Protein AF-J7GT55-F1 (afdb_monomer_lite)

Sequence (182 aa):
SSGGPIKSQIPFRLNFLFIIVALLFAALIGQLAHLQVIYGSQFKAEVNSTDTTIETTNVQRGMVYDSNGKVLVGNKAHQAITYTKGVSVLSSSMYDIANKLGKYLTVSTSSLTPRQSIDYYLTDTDRLKAVESKLSGTKGMSTTQLYNKALSYLENDSSFKLTKTQQKAAEIFAKMSGAYSL

Foldseek 3Di:
DDDDDDPPPPDPVVVVVVVVVVVVVVVVVVVVVVCCVVCVVVVVVVVVPPPPPPPPPDDFDDFDADPVRHTPDGDDDDDDDDDAAEPPDDLLNLLVVLLVVLVVDDDDLPPPDLQLLLVSQCSPPVSVVVLLVVDPPCPPDDPVVSSVSSSVVLVPDPPDDDDPSSSSSSVSSVCNVPHDYD

InterPro domains:
  IPR005311 Penicillin-binding protein, dimerisation domain [PF03717] (57-120)
  IPR036138 Penicillin-binding protein, dimerisation domain superfamily [SSF56519] (53-119)
  IPR050515 Class D beta-lactamase/transpeptidase [PTHR30627] (9-129)

Organism: Levilactobacillus brevis (NCBI:txid1580)

pLDDT: mean 78.49, std 16.08, range [32.91, 95.31]

Structure (mmCIF, N/CA/C/O backbone):
data_AF-J7GT55-F1
#
_entry.id   AF-J7GT55-F1
#
loop_
_atom_site.group_PDB
_atom_site.id
_atom_site.type_symbol
_atom_site.label_atom_id
_atom_site.label_alt_id
_atom_site.label_comp_id
_atom_site.label_asym_id
_atom_site.label_entity_id
_atom_site.label_seq_id
_atom_site.pdbx_PDB_ins_code
_atom_site.Cartn_x
_atom_site.Cartn_y
_atom_site.Cartn_z
_atom_site.occupancy
_atom_site.B_iso_or_equiv
_atom_site.auth_seq_id
_atom_site.auth_comp_id
_atom_site.auth_asym_id
_atom_site.auth_atom_id
_atom_site.pdbx_PDB_model_num
ATOM 1 N N . SER A 1 1 ? 87.461 44.713 -20.912 1.00 48.97 1 SER A N 1
ATOM 2 C CA . SER A 1 1 ? 86.889 43.942 -19.795 1.00 48.97 1 SER A CA 1
ATOM 3 C C . SER A 1 1 ? 85.667 44.679 -19.286 1.00 48.97 1 SER A C 1
ATOM 5 O O . SER A 1 1 ? 85.828 45.797 -18.821 1.00 48.97 1 SER A O 1
ATOM 7 N N . SER A 1 2 ? 84.464 44.129 -19.462 1.00 43.19 2 SER A N 1
ATOM 8 C CA . SER A 1 2 ? 83.275 44.530 -18.697 1.00 43.19 2 SER A CA 1
ATOM 9 C C . SER A 1 2 ? 82.168 43.500 -18.934 1.00 43.19 2 SER A C 1
ATOM 11 O O . SER A 1 2 ? 81.453 43.559 -19.931 1.00 43.19 2 SER A O 1
ATOM 13 N N . GLY A 1 3 ? 82.092 42.500 -18.056 1.00 42.62 3 GLY A N 1
ATOM 14 C CA . GLY A 1 3 ? 80.943 41.607 -17.937 1.00 42.62 3 GLY A CA 1
ATOM 15 C C . GLY A 1 3 ? 80.085 42.087 -16.771 1.00 42.62 3 GLY A C 1
ATOM 16 O O . GLY A 1 3 ? 80.451 41.873 -15.619 1.00 42.62 3 GLY A O 1
ATOM 17 N N . GLY A 1 4 ? 78.984 42.781 -17.063 1.00 47.34 4 GLY A N 1
ATOM 18 C CA . GLY A 1 4 ? 77.971 43.142 -16.067 1.00 47.34 4 GLY A CA 1
ATOM 19 C C . GLY A 1 4 ? 77.044 41.956 -15.751 1.00 47.34 4 GLY A C 1
ATOM 20 O O . GLY A 1 4 ? 76.856 41.089 -16.606 1.00 47.34 4 GLY A O 1
ATOM 21 N N . PRO A 1 5 ? 76.448 41.886 -14.545 1.00 53.19 5 PRO A N 1
ATOM 22 C CA . PRO A 1 5 ? 75.681 40.726 -14.111 1.00 53.19 5 PRO A CA 1
ATOM 23 C C . PRO A 1 5 ? 74.292 40.725 -14.761 1.00 53.19 5 PRO A C 1
ATOM 25 O O . PRO A 1 5 ? 73.535 41.692 -14.641 1.00 53.19 5 PRO A O 1
ATOM 28 N N . ILE A 1 6 ? 73.923 39.623 -15.414 1.00 53.34 6 ILE A N 1
ATOM 29 C CA . ILE A 1 6 ? 72.552 39.414 -15.889 1.00 53.34 6 ILE A CA 1
ATOM 30 C C . ILE A 1 6 ? 71.706 39.076 -14.661 1.00 53.34 6 ILE A C 1
ATOM 32 O O . ILE A 1 6 ? 71.761 37.970 -14.125 1.00 53.34 6 ILE A O 1
ATOM 36 N N . LYS A 1 7 ? 70.953 40.064 -14.171 1.00 52.22 7 LYS A N 1
ATOM 37 C CA . LYS A 1 7 ? 69.967 39.865 -13.108 1.00 52.22 7 LYS A CA 1
ATOM 38 C C . LYS A 1 7 ? 68.921 38.868 -13.602 1.00 52.22 7 LYS A C 1
ATOM 40 O O . LYS A 1 7 ? 68.237 39.125 -14.589 1.00 52.22 7 LYS A O 1
ATOM 45 N N . SER A 1 8 ? 68.799 37.745 -12.902 1.00 54.16 8 SER A N 1
ATOM 46 C CA . SER A 1 8 ? 67.748 36.755 -13.124 1.00 54.16 8 SER A CA 1
ATOM 47 C C . SER A 1 8 ? 66.382 37.392 -12.842 1.00 54.16 8 SER A C 1
ATOM 49 O O . SER A 1 8 ? 65.934 37.471 -11.701 1.00 54.16 8 SER A O 1
ATOM 51 N N . GLN A 1 9 ? 65.730 37.920 -13.881 1.00 55.25 9 GLN A N 1
ATOM 52 C CA . GLN A 1 9 ? 64.336 38.365 -13.834 1.00 55.25 9 GLN A CA 1
ATOM 53 C C . GLN A 1 9 ? 63.405 37.154 -13.971 1.00 55.25 9 GLN A C 1
ATOM 55 O O . GLN A 1 9 ? 62.688 36.988 -14.956 1.00 55.25 9 GLN A O 1
ATOM 60 N N . ILE A 1 10 ? 63.401 36.296 -12.958 1.00 63.66 10 ILE A N 1
ATOM 61 C CA . ILE A 1 10 ? 62.336 35.315 -12.741 1.00 63.66 10 ILE A CA 1
ATOM 62 C C . ILE A 1 10 ? 61.911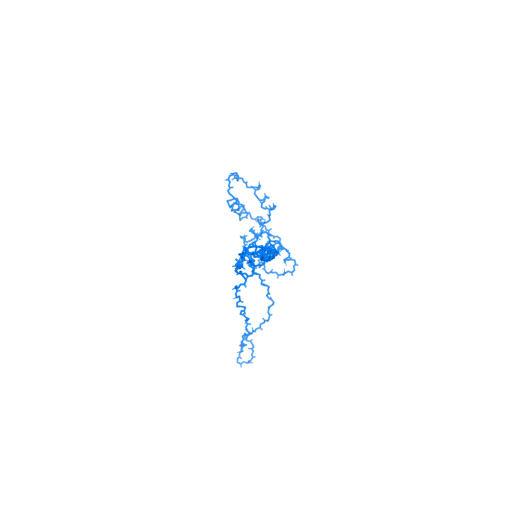 35.529 -11.289 1.00 63.66 10 ILE A C 1
ATOM 64 O O . ILE A 1 10 ? 62.705 35.249 -10.394 1.00 63.66 10 ILE A O 1
ATOM 68 N N . PRO A 1 11 ? 60.727 36.135 -11.040 1.00 62.94 11 PRO A N 1
ATOM 69 C CA . PRO A 1 11 ? 59.530 35.294 -10.965 1.00 62.94 11 PRO A CA 1
ATOM 70 C C . PRO A 1 11 ? 58.192 35.972 -11.340 1.00 62.94 11 PRO A C 1
ATOM 72 O O . PRO A 1 11 ? 57.140 35.471 -10.959 1.00 62.94 11 PRO A O 1
ATOM 75 N N . PHE A 1 12 ? 58.156 37.086 -12.084 1.00 62.41 12 PHE A N 1
ATOM 76 C CA . PHE A 1 12 ? 56.860 37.728 -12.391 1.00 62.41 12 PHE A CA 1
ATOM 77 C C . PHE A 1 12 ? 56.027 36.932 -13.413 1.00 62.41 12 PHE A C 1
ATOM 79 O O . PHE A 1 12 ? 54.842 36.681 -13.205 1.00 62.41 12 PHE A O 1
ATOM 86 N N . ARG A 1 13 ? 56.666 36.458 -14.493 1.00 64.94 13 ARG A N 1
ATOM 87 C CA . ARG A 1 13 ? 56.004 35.667 -15.551 1.00 64.94 13 ARG A CA 1
ATOM 88 C C . ARG A 1 13 ? 55.512 34.305 -15.047 1.00 64.94 13 ARG A C 1
ATOM 90 O O . ARG A 1 13 ? 54.472 33.832 -15.489 1.00 64.94 13 ARG A O 1
ATOM 97 N N . LEU A 1 14 ? 56.240 33.706 -14.102 1.00 72.69 14 LEU A N 1
ATOM 98 C CA . LEU A 1 14 ? 55.901 32.411 -13.512 1.00 72.69 14 LEU A CA 1
ATOM 99 C C . LEU A 1 14 ? 54.713 32.521 -12.545 1.00 72.69 14 LEU A C 1
ATOM 101 O O . LEU A 1 14 ? 53.802 31.703 -12.609 1.00 72.69 14 LEU A O 1
ATOM 105 N N . ASN A 1 15 ? 54.675 33.565 -11.709 1.00 75.25 15 ASN A N 1
ATOM 106 C CA . ASN A 1 15 ? 53.541 33.810 -10.816 1.00 75.25 15 ASN A CA 1
ATOM 107 C C . ASN A 1 15 ? 52.267 34.183 -11.596 1.00 75.25 15 ASN A C 1
ATOM 109 O O . ASN A 1 15 ? 51.173 33.753 -11.247 1.00 75.25 15 ASN A O 1
ATOM 113 N N . PHE A 1 16 ? 52.410 34.923 -12.700 1.00 81.75 16 PHE A N 1
ATOM 114 C CA . PHE A 1 16 ? 51.296 35.229 -13.600 1.00 81.75 16 PHE A CA 1
ATOM 115 C C . PHE A 1 16 ? 50.710 33.967 -14.252 1.00 81.75 16 PHE A C 1
ATOM 117 O O . PHE A 1 16 ? 49.494 33.780 -14.249 1.00 81.75 16 PHE A O 1
ATOM 124 N N . LEU A 1 17 ? 51.566 33.062 -14.744 1.00 83.62 17 LEU A N 1
ATOM 125 C CA . LEU A 1 17 ? 51.129 31.768 -15.277 1.00 83.62 17 LEU A CA 1
ATOM 126 C C . LEU A 1 17 ? 50.425 30.926 -14.198 1.00 83.62 17 LEU A C 1
ATOM 128 O O . LEU A 1 17 ? 49.382 30.335 -14.464 1.00 83.62 17 LEU A O 1
ATOM 132 N N . PHE A 1 18 ? 50.960 30.913 -12.975 1.00 84.94 18 PHE A N 1
ATOM 133 C CA . PHE A 1 18 ? 50.375 30.185 -11.849 1.00 84.94 18 PHE A CA 1
ATOM 134 C C . PHE A 1 18 ? 48.967 30.688 -11.496 1.00 84.94 18 PHE A C 1
ATOM 136 O O . PHE A 1 18 ? 48.067 29.878 -11.290 1.00 84.94 18 PHE A O 1
ATOM 143 N N . ILE A 1 19 ? 48.744 32.006 -11.506 1.00 87.81 19 ILE A N 1
ATOM 144 C CA . ILE A 1 19 ? 47.419 32.600 -11.257 1.00 87.81 19 ILE A CA 1
ATOM 145 C C . ILE A 1 19 ? 46.422 32.211 -12.355 1.00 87.81 19 ILE A C 1
ATOM 147 O O . ILE A 1 19 ? 45.284 31.863 -12.045 1.00 87.81 19 ILE A O 1
ATOM 151 N N . ILE A 1 20 ? 46.836 32.217 -13.626 1.00 90.31 20 ILE A N 1
ATOM 1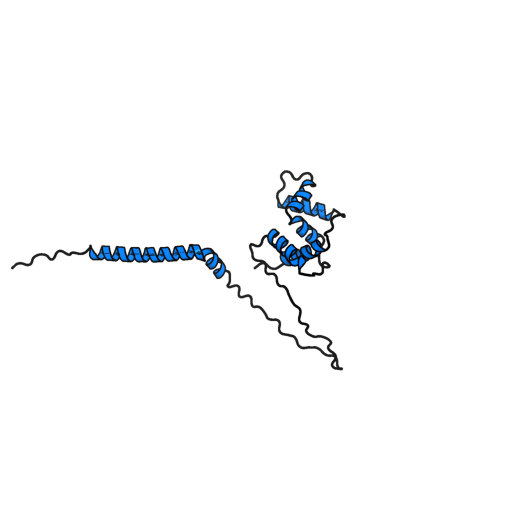52 C CA . ILE A 1 20 ? 45.967 31.794 -14.738 1.00 90.31 20 ILE A CA 1
ATOM 153 C C . ILE A 1 20 ? 45.570 30.324 -14.583 1.00 90.31 20 ILE A C 1
ATOM 155 O O . ILE A 1 20 ? 44.393 29.986 -14.698 1.00 90.31 20 ILE A O 1
ATOM 159 N N . VAL A 1 21 ? 46.533 29.451 -14.281 1.00 90.44 21 VAL A N 1
ATOM 160 C CA . VAL A 1 21 ? 46.271 28.022 -14.070 1.00 90.44 21 VAL A CA 1
ATOM 161 C C . VAL A 1 21 ? 45.357 27.807 -12.859 1.00 90.44 21 VAL A C 1
ATOM 163 O O . VAL A 1 21 ? 44.406 27.035 -12.947 1.00 90.44 21 VAL A O 1
ATOM 166 N N . ALA A 1 22 ? 45.572 28.533 -11.760 1.00 91.38 22 ALA A N 1
ATOM 167 C CA . ALA A 1 22 ? 44.711 28.472 -10.580 1.00 91.38 22 ALA A CA 1
ATOM 168 C C . ALA A 1 22 ? 43.269 28.924 -10.878 1.00 91.38 22 ALA A C 1
ATOM 170 O O . ALA A 1 22 ? 42.323 28.279 -10.427 1.00 91.38 22 ALA A O 1
ATOM 171 N N . LEU A 1 23 ? 43.085 29.982 -11.676 1.00 92.44 23 LEU A N 1
ATOM 172 C CA . LEU A 1 23 ? 41.761 30.436 -12.115 1.00 92.44 23 LEU A CA 1
ATOM 173 C C . LEU A 1 23 ? 41.066 29.408 -13.013 1.00 92.44 23 LEU A C 1
ATOM 175 O O . LEU A 1 23 ? 39.870 29.170 -12.851 1.00 92.44 23 LEU A O 1
ATOM 179 N N . LEU A 1 24 ? 41.804 28.758 -13.916 1.00 92.12 24 LEU A N 1
ATOM 180 C CA . LEU A 1 24 ? 41.266 27.675 -14.744 1.00 92.12 24 LEU A CA 1
ATOM 181 C C . LEU A 1 24 ? 40.834 26.476 -13.891 1.00 92.12 24 LEU A C 1
ATOM 183 O O . LEU A 1 24 ? 39.739 25.951 -14.087 1.00 92.12 24 LEU A O 1
ATOM 187 N N . PHE A 1 25 ? 41.636 26.081 -12.897 1.00 94.19 25 PHE A N 1
ATOM 188 C CA . PHE A 1 25 ? 41.244 25.036 -11.949 1.00 94.19 25 PHE A CA 1
ATOM 189 C C . PHE A 1 25 ? 40.014 25.431 -11.128 1.00 94.19 25 PHE A C 1
ATOM 191 O O . PHE A 1 25 ? 39.102 24.620 -10.983 1.00 94.19 25 PHE A O 1
ATOM 198 N N . ALA A 1 26 ? 39.941 26.672 -10.639 1.00 92.69 26 ALA A N 1
ATOM 199 C CA . ALA A 1 26 ? 38.776 27.165 -9.908 1.00 92.69 26 ALA A CA 1
ATOM 200 C C . ALA A 1 26 ? 37.504 27.146 -10.774 1.00 92.69 26 ALA A C 1
ATOM 202 O O . ALA A 1 26 ? 36.444 26.749 -10.292 1.00 92.69 26 ALA A O 1
ATOM 203 N N . ALA A 1 27 ? 37.612 27.498 -12.059 1.00 92.88 27 ALA A N 1
ATOM 204 C CA . ALA A 1 27 ? 36.500 27.426 -13.005 1.00 92.88 27 ALA A CA 1
ATOM 205 C C . ALA A 1 27 ? 36.030 25.980 -13.246 1.00 92.88 27 ALA A C 1
ATOM 207 O O . ALA A 1 27 ? 34.826 25.721 -13.238 1.00 92.88 27 ALA A O 1
ATOM 208 N N . LEU A 1 28 ? 36.959 25.028 -13.398 1.00 87.81 28 LEU A N 1
ATOM 209 C CA . LEU A 1 28 ? 36.632 23.605 -13.554 1.00 87.81 28 LEU A CA 1
ATOM 210 C C . LEU A 1 28 ? 35.985 23.021 -12.292 1.00 87.81 28 LEU A C 1
ATOM 212 O O . LEU A 1 28 ? 34.976 22.327 -12.390 1.00 87.81 28 LEU A O 1
ATOM 216 N N . ILE A 1 29 ? 36.515 23.340 -11.108 1.00 89.31 29 ILE A N 1
ATOM 217 C CA . ILE A 1 29 ? 35.937 22.921 -9.822 1.00 89.31 29 ILE A CA 1
ATOM 218 C C . ILE A 1 29 ? 34.540 23.529 -9.644 1.00 89.31 29 ILE A C 1
ATOM 220 O O . ILE A 1 29 ? 33.619 22.829 -9.228 1.00 89.31 29 ILE A O 1
ATOM 224 N N . GLY A 1 30 ? 34.355 24.803 -10.007 1.00 87.06 30 GLY A N 1
ATOM 225 C CA . GLY A 1 30 ? 33.057 25.477 -9.986 1.00 87.06 30 GLY A CA 1
ATOM 226 C C . GLY A 1 30 ? 32.035 24.834 -10.927 1.00 87.06 30 GLY A C 1
ATOM 227 O O . GLY A 1 30 ? 30.898 24.600 -10.519 1.00 87.06 30 GLY A O 1
ATOM 228 N N . GLN A 1 31 ? 32.436 24.472 -12.151 1.00 86.81 31 GLN A N 1
ATOM 229 C CA . GLN A 1 31 ? 31.582 23.702 -13.064 1.00 86.81 31 GLN A CA 1
ATOM 230 C C . GLN A 1 31 ? 31.220 22.331 -12.492 1.00 86.81 31 GLN A C 1
ATOM 232 O O . GLN A 1 31 ? 30.065 21.920 -12.588 1.00 86.81 31 GLN A O 1
ATOM 237 N N . LEU A 1 32 ? 32.181 21.639 -11.873 1.00 81.06 32 LEU A N 1
ATOM 238 C CA . LEU A 1 32 ? 31.948 20.336 -11.259 1.00 81.06 32 LEU A CA 1
ATOM 239 C C . LEU A 1 32 ? 30.963 20.440 -10.087 1.00 81.06 32 LEU A C 1
ATOM 241 O O . LEU A 1 32 ? 30.033 19.644 -9.997 1.00 81.06 32 LEU A O 1
ATOM 245 N N . ALA A 1 33 ? 31.118 21.451 -9.229 1.00 82.25 33 ALA A N 1
ATOM 246 C CA . ALA A 1 33 ? 30.207 21.723 -8.120 1.00 82.25 33 ALA A CA 1
ATOM 247 C C . ALA A 1 33 ? 28.804 22.111 -8.617 1.00 82.25 33 ALA A C 1
ATOM 249 O O . ALA A 1 33 ? 27.810 21.603 -8.107 1.00 82.25 33 ALA A O 1
ATOM 250 N N . HIS A 1 34 ? 28.706 22.945 -9.658 1.00 80.38 34 HIS A N 1
ATOM 251 C CA . HIS A 1 34 ? 27.435 23.283 -10.305 1.00 80.38 34 HIS A CA 1
ATOM 252 C C . HIS A 1 34 ? 26.738 22.037 -10.875 1.00 80.38 34 HIS A C 1
ATOM 254 O O . HIS A 1 34 ? 25.541 21.838 -10.659 1.00 80.38 34 HIS A O 1
ATOM 260 N N . LEU A 1 35 ? 27.495 21.151 -11.535 1.00 73.94 35 LEU A N 1
ATOM 261 C CA . LEU A 1 35 ? 26.985 19.877 -12.038 1.00 73.94 35 LEU A CA 1
ATOM 262 C C . LEU A 1 35 ? 26.536 18.960 -10.890 1.00 73.94 35 LEU A C 1
ATOM 264 O O . LEU A 1 35 ? 25.485 18.339 -10.991 1.00 73.94 35 LEU A O 1
ATOM 268 N N . GLN A 1 36 ? 27.263 18.921 -9.771 1.00 67.62 36 GLN A N 1
ATOM 269 C CA . GLN A 1 36 ? 26.868 18.172 -8.573 1.00 67.62 36 GLN A CA 1
ATOM 270 C C . GLN A 1 36 ? 25.638 18.762 -7.864 1.00 67.62 36 GLN A C 1
ATOM 272 O O . GLN A 1 36 ? 24.883 18.009 -7.263 1.00 67.62 36 GLN A O 1
ATOM 277 N N . VAL A 1 37 ? 25.372 20.068 -7.934 1.00 72.62 37 VAL A N 1
ATOM 278 C CA . VAL A 1 37 ? 24.154 20.665 -7.350 1.00 72.62 37 VAL A CA 1
ATOM 279 C C . VAL A 1 37 ? 22.923 20.394 -8.222 1.00 72.62 37 VAL A C 1
ATOM 281 O O . VAL A 1 37 ? 21.863 20.070 -7.692 1.00 72.62 37 VAL A O 1
ATOM 284 N N . ILE A 1 38 ? 23.054 20.473 -9.551 1.00 67.31 38 ILE A N 1
ATOM 285 C CA . ILE A 1 38 ? 21.932 20.261 -10.486 1.00 67.31 38 ILE A CA 1
ATOM 286 C C . ILE A 1 38 ? 21.666 18.771 -10.742 1.00 67.31 38 ILE A C 1
ATOM 288 O O . ILE A 1 38 ? 20.513 18.350 -10.829 1.00 67.31 38 ILE A O 1
ATOM 292 N N . TYR A 1 39 ? 22.722 17.961 -10.845 1.00 59.09 39 TYR A N 1
ATOM 293 C CA . TYR A 1 39 ? 22.639 16.528 -11.132 1.00 59.09 39 TYR A CA 1
ATOM 294 C C . TYR A 1 39 ? 23.001 15.641 -9.937 1.00 59.09 39 TYR A C 1
ATOM 296 O O . TYR A 1 39 ? 22.957 14.425 -10.072 1.00 59.09 39 TYR A O 1
ATOM 304 N N . GLY A 1 40 ? 23.328 16.170 -8.755 1.00 55.44 40 GLY A N 1
ATOM 305 C CA . GLY A 1 40 ? 23.667 15.337 -7.587 1.00 55.44 40 GLY A CA 1
ATOM 306 C C . GLY A 1 40 ? 22.524 14.443 -7.112 1.00 55.44 40 GLY A C 1
ATOM 307 O O . GLY A 1 40 ? 22.768 13.351 -6.602 1.00 55.44 40 GLY A O 1
ATOM 308 N N . SER A 1 41 ? 21.275 14.857 -7.342 1.00 54.78 41 SER A N 1
ATOM 309 C CA . SER A 1 41 ? 20.094 14.009 -7.141 1.00 54.78 41 SER A CA 1
ATOM 310 C C . SER A 1 41 ? 19.956 12.915 -8.209 1.00 54.78 41 SER A C 1
ATOM 312 O O . SER A 1 41 ? 19.391 11.866 -7.920 1.00 54.78 41 SER A O 1
ATOM 314 N N . GLN A 1 42 ? 20.512 13.125 -9.408 1.00 51.84 42 GLN A N 1
ATOM 315 C CA . GLN A 1 42 ? 20.427 12.211 -10.554 1.00 51.84 42 GLN A CA 1
ATOM 316 C C . GLN A 1 42 ? 21.615 11.233 -10.616 1.00 51.84 42 GLN A C 1
ATOM 318 O O . GLN A 1 42 ? 21.418 10.057 -10.883 1.00 51.84 42 GLN A O 1
ATOM 323 N N . PHE A 1 43 ? 22.832 11.640 -10.236 1.00 50.91 43 PHE A N 1
ATOM 324 C CA . PHE A 1 43 ? 23.991 10.737 -10.153 1.00 50.91 43 PHE A CA 1
ATOM 325 C C . PHE A 1 43 ? 23.890 9.724 -9.000 1.00 50.91 43 PHE A C 1
ATOM 327 O O . PHE A 1 43 ? 24.453 8.636 -9.096 1.00 50.91 43 PHE A O 1
ATOM 334 N N . LYS A 1 44 ? 23.125 10.022 -7.937 1.00 49.97 44 LYS A N 1
ATOM 335 C CA . LYS A 1 44 ? 22.726 9.007 -6.942 1.00 49.97 44 LYS A CA 1
ATOM 336 C C . LYS A 1 44 ? 21.618 8.076 -7.443 1.00 49.97 44 LYS A C 1
ATOM 338 O O . LYS A 1 44 ? 21.512 6.965 -6.935 1.00 49.97 44 LYS A O 1
ATOM 343 N N . ALA A 1 45 ? 20.813 8.511 -8.412 1.00 50.84 45 ALA A N 1
ATOM 344 C CA . ALA A 1 45 ? 19.798 7.671 -9.040 1.00 50.84 45 ALA A CA 1
ATOM 345 C C . ALA A 1 45 ? 20.410 6.738 -10.102 1.00 50.84 45 ALA A C 1
ATOM 347 O O . ALA A 1 45 ? 19.967 5.602 -10.228 1.00 50.84 45 ALA A O 1
ATOM 348 N N . GLU A 1 46 ? 21.476 7.159 -10.788 1.00 47.25 46 GLU A N 1
ATOM 349 C CA . GLU A 1 46 ? 22.118 6.354 -11.837 1.00 47.25 46 GLU A CA 1
ATOM 350 C C . GLU A 1 46 ? 23.048 5.259 -11.278 1.00 47.25 46 GLU A C 1
ATOM 352 O O . GLU A 1 46 ? 23.074 4.148 -11.798 1.00 47.25 46 GLU A O 1
ATOM 357 N N . VAL A 1 47 ? 23.757 5.506 -10.164 1.00 50.97 47 VAL A N 1
ATOM 358 C CA . VAL A 1 47 ? 24.634 4.483 -9.543 1.00 50.97 47 VAL A CA 1
ATOM 359 C C . VAL A 1 47 ? 23.834 3.348 -8.879 1.00 50.97 47 VAL A C 1
ATOM 361 O O . VAL A 1 47 ? 24.341 2.238 -8.761 1.00 50.97 47 VAL A O 1
ATOM 364 N N . ASN A 1 48 ? 22.566 3.585 -8.527 1.00 45.38 48 ASN A N 1
ATOM 365 C CA . ASN A 1 48 ? 21.640 2.539 -8.073 1.00 45.38 48 ASN A CA 1
ATOM 366 C C . ASN A 1 48 ? 20.785 1.935 -9.207 1.00 45.38 48 ASN A C 1
ATOM 368 O O . ASN A 1 48 ? 19.967 1.065 -8.935 1.00 45.38 48 ASN A O 1
ATOM 372 N N . SER A 1 49 ? 20.957 2.362 -10.465 1.00 46.47 49 SER A N 1
ATOM 373 C CA . SER A 1 49 ? 20.153 1.881 -11.606 1.00 46.47 49 SER A CA 1
ATOM 374 C C . SER A 1 49 ? 20.888 0.869 -12.491 1.00 46.47 49 SER A C 1
ATOM 376 O O . SER A 1 49 ? 20.568 0.719 -13.665 1.00 46.47 49 SER A O 1
ATOM 378 N N . THR A 1 50 ? 21.860 0.133 -11.939 1.00 46.03 50 THR A N 1
ATOM 379 C CA . THR A 1 50 ? 22.398 -1.084 -12.585 1.00 46.03 50 THR A CA 1
ATOM 380 C C . THR A 1 50 ? 21.923 -2.355 -11.876 1.00 46.03 50 THR A C 1
ATOM 382 O O . THR A 1 50 ? 22.640 -3.347 -11.828 1.00 46.03 50 THR A O 1
ATOM 385 N N . ASP A 1 51 ? 20.690 -2.376 -11.370 1.00 40.91 51 ASP A N 1
ATOM 386 C CA . ASP A 1 51 ? 19.979 -3.647 -11.253 1.00 40.91 51 ASP A CA 1
ATOM 387 C C . ASP A 1 51 ? 19.447 -3.982 -12.640 1.00 40.91 51 ASP A C 1
ATOM 389 O O . ASP A 1 51 ? 18.376 -3.547 -13.065 1.00 40.91 51 ASP A O 1
ATOM 393 N N . THR A 1 52 ? 20.270 -4.716 -13.388 1.00 37.03 52 THR A N 1
ATOM 394 C CA . THR A 1 52 ? 19.879 -5.324 -14.659 1.00 37.03 52 THR A CA 1
ATOM 395 C C . THR A 1 52 ? 18.734 -6.288 -14.363 1.00 37.03 52 THR A C 1
ATOM 397 O O . THR A 1 52 ? 18.943 -7.470 -14.098 1.00 37.03 52 THR A O 1
ATOM 400 N N . THR A 1 53 ? 17.507 -5.773 -14.355 1.00 37.38 53 THR A N 1
ATOM 401 C CA . THR A 1 53 ? 16.309 -6.597 -14.294 1.00 37.38 53 THR A CA 1
ATOM 402 C C . THR A 1 53 ? 16.246 -7.298 -15.636 1.00 37.38 53 THR A C 1
ATOM 404 O O . THR A 1 53 ? 15.897 -6.701 -16.654 1.00 37.38 53 THR A O 1
ATOM 407 N N . ILE A 1 54 ? 16.684 -8.555 -15.664 1.00 36.91 54 ILE A N 1
ATOM 408 C CA . ILE A 1 54 ? 16.465 -9.429 -16.809 1.00 36.91 54 ILE A CA 1
ATOM 409 C C . ILE A 1 54 ? 14.953 -9.633 -16.898 1.00 36.91 54 ILE A C 1
ATOM 411 O O . ILE A 1 54 ? 14.386 -10.531 -16.275 1.00 36.91 54 ILE A O 1
ATOM 415 N N . GLU A 1 55 ? 14.297 -8.760 -17.658 1.00 32.91 55 GLU A N 1
ATOM 416 C CA . GLU A 1 55 ? 12.918 -8.928 -18.096 1.00 32.91 55 GLU A CA 1
ATOM 417 C C . GLU A 1 55 ? 12.876 -10.184 -18.970 1.00 32.91 55 GLU A C 1
ATOM 419 O O . GLU A 1 55 ? 13.136 -10.169 -20.176 1.00 32.91 55 GLU A O 1
ATOM 424 N N . THR A 1 56 ? 12.611 -11.319 -18.326 1.00 38.75 56 THR A N 1
ATOM 425 C CA . THR A 1 56 ? 12.405 -12.590 -19.009 1.00 38.75 56 THR A CA 1
ATOM 426 C C . THR A 1 56 ? 11.062 -12.488 -19.713 1.00 38.75 56 THR A C 1
ATOM 428 O O . THR A 1 56 ? 10.009 -12.737 -19.127 1.00 38.75 56 THR A O 1
ATOM 431 N N . THR A 1 57 ? 11.079 -12.075 -20.978 1.00 43.84 57 THR A N 1
ATOM 432 C CA . THR A 1 57 ? 9.884 -12.099 -21.817 1.00 43.84 57 THR A CA 1
ATOM 433 C C . THR A 1 57 ? 9.420 -13.548 -21.939 1.00 43.84 57 THR A C 1
ATOM 435 O O . THR A 1 57 ? 10.079 -14.399 -22.534 1.00 43.84 57 THR A O 1
ATOM 438 N N . ASN A 1 58 ? 8.291 -13.856 -21.299 1.00 48.66 58 ASN A N 1
ATOM 439 C CA . ASN A 1 58 ? 7.701 -15.187 -21.317 1.00 48.66 58 ASN A CA 1
ATOM 440 C C . ASN A 1 58 ? 7.255 -15.494 -22.755 1.00 48.66 58 ASN A C 1
ATOM 442 O O . ASN A 1 58 ? 6.256 -14.958 -23.238 1.00 48.66 58 ASN A O 1
ATOM 446 N N . VAL A 1 59 ? 8.026 -16.314 -23.468 1.00 55.34 59 VAL A N 1
ATOM 447 C CA . VAL A 1 59 ? 7.651 -16.784 -24.804 1.00 55.34 59 VAL A CA 1
ATOM 448 C C . VAL A 1 59 ? 6.383 -17.635 -24.723 1.00 55.34 59 VAL A C 1
ATOM 450 O O . VAL A 1 59 ? 6.111 -18.314 -23.731 1.00 55.34 59 VAL A O 1
ATOM 453 N N . GLN A 1 60 ? 5.578 -17.594 -25.780 1.00 57.28 60 GLN A N 1
ATOM 454 C CA . GLN A 1 60 ? 4.354 -18.383 -25.880 1.00 57.28 60 GLN A CA 1
ATOM 455 C C . GLN A 1 60 ? 4.703 -19.878 -25.919 1.00 57.28 60 GLN A C 1
ATOM 457 O O . GLN A 1 60 ? 5.459 -20.323 -26.781 1.00 57.28 60 GLN A O 1
ATOM 462 N N . ARG A 1 61 ? 4.168 -20.657 -24.970 1.00 69.12 61 ARG A N 1
ATOM 463 C CA . ARG A 1 61 ? 4.377 -22.114 -24.919 1.00 69.12 61 ARG A CA 1
ATOM 464 C C . ARG A 1 61 ? 3.644 -22.808 -26.074 1.00 69.12 61 ARG A C 1
ATOM 466 O O . ARG A 1 61 ? 2.679 -22.269 -26.604 1.00 69.12 61 ARG A O 1
ATOM 473 N N . GLY A 1 62 ? 4.070 -24.010 -26.457 1.00 70.81 62 GLY A N 1
ATOM 474 C CA . GLY A 1 62 ? 3.323 -24.823 -27.424 1.00 70.81 62 GLY A CA 1
ATOM 475 C C . GLY A 1 62 ? 1.891 -25.118 -26.952 1.00 70.81 62 GLY A C 1
ATOM 476 O O . GLY A 1 62 ? 1.621 -25.165 -25.753 1.00 70.81 62 GLY A O 1
ATOM 477 N N . MET A 1 63 ? 0.975 -25.311 -27.900 1.00 81.94 63 MET A N 1
ATOM 478 C CA . MET A 1 63 ? -0.409 -25.713 -27.636 1.00 81.94 63 MET A CA 1
ATOM 479 C C . MET A 1 63 ? -0.475 -27.244 -27.492 1.00 81.94 63 MET A C 1
ATOM 481 O O . MET A 1 63 ? 0.195 -27.957 -28.239 1.00 81.94 63 MET A O 1
ATOM 485 N N . VAL A 1 64 ? -1.282 -27.758 -26.563 1.00 84.06 64 VAL A N 1
ATOM 486 C CA . VAL A 1 64 ? -1.516 -29.204 -26.390 1.00 84.06 64 VAL A CA 1
ATOM 487 C C . VAL A 1 64 ? -2.882 -29.553 -26.958 1.00 84.06 64 VAL A C 1
ATOM 489 O O . VAL A 1 64 ? -3.866 -28.882 -26.639 1.00 84.06 64 VAL A O 1
ATOM 492 N N . TYR A 1 65 ? -2.942 -30.615 -27.759 1.00 88.31 65 TYR A N 1
ATOM 493 C CA . TYR A 1 65 ? -4.154 -31.087 -28.423 1.00 88.31 65 TYR A CA 1
ATOM 494 C C . TYR A 1 65 ? -4.491 -32.518 -27.994 1.00 88.31 65 TYR A C 1
ATOM 496 O O . TYR A 1 65 ? -3.592 -33.290 -27.662 1.00 88.31 65 TYR A O 1
ATOM 504 N N . ASP A 1 66 ? -5.775 -32.873 -28.007 1.00 88.94 66 ASP A N 1
ATOM 505 C CA . ASP A 1 66 ? -6.198 -34.272 -27.938 1.00 88.94 66 ASP A CA 1
ATOM 506 C C . ASP A 1 66 ? -5.956 -34.997 -29.276 1.00 88.94 66 ASP A C 1
ATOM 508 O O . ASP A 1 66 ? -5.566 -34.398 -30.283 1.00 88.94 66 ASP A O 1
ATOM 512 N N . SER A 1 67 ? -6.203 -36.306 -29.300 1.00 89.12 67 SER A N 1
ATOM 513 C CA . SER A 1 67 ? -6.045 -37.143 -30.496 1.00 89.12 67 SER A CA 1
ATOM 514 C C . SER A 1 67 ? -6.946 -36.732 -31.671 1.00 89.12 67 SER A C 1
ATOM 516 O O . SER A 1 67 ? -6.700 -37.147 -32.800 1.00 89.12 67 SER A O 1
ATOM 518 N N . ASN A 1 68 ? -7.971 -35.914 -31.424 1.00 89.88 68 ASN A N 1
ATOM 519 C CA . ASN A 1 68 ? -8.906 -35.390 -32.415 1.00 89.88 68 ASN A CA 1
ATOM 520 C C . ASN A 1 68 ? -8.541 -33.959 -32.860 1.00 89.88 68 ASN A C 1
ATOM 522 O O . ASN A 1 68 ? -9.287 -33.351 -33.628 1.00 89.88 68 ASN A O 1
ATOM 526 N N . GLY A 1 69 ? -7.410 -33.413 -32.397 1.00 80.31 69 GLY A N 1
ATOM 527 C CA . GLY A 1 69 ? -6.945 -32.070 -32.743 1.00 80.31 69 GLY A CA 1
ATOM 528 C C . GLY A 1 69 ? -7.638 -30.943 -31.972 1.00 80.31 69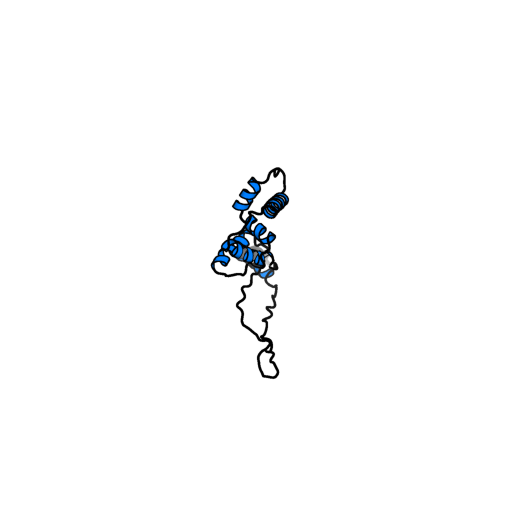 GLY A C 1
ATOM 529 O O . GLY A 1 69 ? -7.525 -29.778 -32.358 1.00 80.31 69 GLY A O 1
ATOM 530 N N . LYS A 1 70 ? -8.351 -31.239 -30.880 1.00 85.88 70 LYS A N 1
ATOM 531 C CA . LYS A 1 70 ? -8.964 -30.221 -30.016 1.00 85.88 70 LYS A CA 1
ATOM 532 C C . LYS A 1 70 ? -7.943 -29.688 -29.019 1.00 85.88 70 LYS A C 1
ATOM 534 O O . LYS A 1 70 ? -7.289 -30.456 -28.322 1.00 85.88 70 LYS A O 1
ATOM 539 N N . VAL A 1 71 ? -7.846 -28.364 -28.902 1.00 81.75 71 VAL A N 1
ATOM 540 C CA . VAL A 1 71 ? -6.970 -27.705 -27.920 1.00 81.75 71 VAL A CA 1
ATOM 541 C C . VAL A 1 71 ? -7.405 -28.064 -26.496 1.00 81.75 71 VAL A C 1
ATOM 543 O O . VAL A 1 71 ? -8.529 -27.764 -26.092 1.00 81.75 71 VAL A O 1
ATOM 546 N N . LEU A 1 72 ? -6.490 -28.653 -25.729 1.00 79.88 72 LEU A N 1
ATOM 547 C CA . LEU A 1 72 ? -6.621 -28.902 -24.291 1.00 79.88 72 LEU A CA 1
ATOM 548 C C . LEU A 1 72 ? -5.894 -27.835 -23.464 1.00 79.88 72 LEU A C 1
ATOM 550 O O . LEU A 1 72 ? -6.386 -27.429 -22.414 1.00 79.88 72 LEU A O 1
ATOM 554 N N . VAL A 1 73 ? -4.741 -27.357 -23.943 1.00 77.31 73 VAL A N 1
ATOM 555 C CA . VAL A 1 73 ? -3.955 -26.294 -23.296 1.00 77.31 73 VAL A CA 1
ATOM 556 C C . VAL A 1 73 ? -3.478 -25.320 -24.359 1.00 77.31 73 VAL A C 1
ATOM 558 O O . VAL A 1 73 ? -2.910 -25.729 -25.370 1.00 77.31 73 VAL A O 1
ATOM 561 N N . GLY A 1 74 ? -3.690 -24.029 -24.127 1.00 72.81 74 GLY A N 1
ATOM 562 C CA . GLY A 1 74 ? -3.232 -22.995 -25.037 1.00 72.81 74 GLY A CA 1
ATOM 563 C C . GLY A 1 74 ? -2.914 -21.677 -24.358 1.00 72.81 74 GLY A C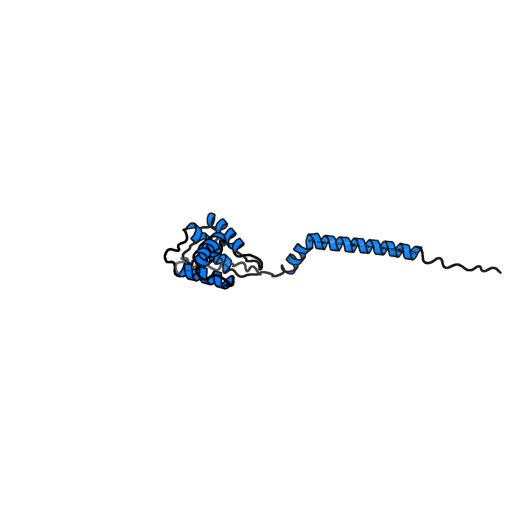 1
ATOM 564 O O . GLY A 1 74 ? -3.177 -21.498 -23.170 1.00 72.81 74 GLY A O 1
ATOM 565 N N . ASN A 1 75 ? -2.349 -20.747 -25.124 1.00 67.56 75 ASN A N 1
ATOM 566 C CA . ASN A 1 75 ? -2.017 -19.420 -24.620 1.00 67.56 75 ASN A CA 1
ATOM 567 C C . ASN A 1 75 ? -3.171 -18.450 -24.857 1.00 67.56 75 ASN A C 1
ATOM 569 O O . ASN A 1 75 ? -3.770 -18.417 -25.932 1.00 67.56 75 ASN A O 1
ATOM 573 N N . LYS A 1 76 ? -3.427 -17.596 -23.869 1.00 68.62 76 LYS A N 1
ATOM 574 C CA . LYS A 1 76 ? -4.293 -16.430 -24.012 1.00 68.62 76 LYS A CA 1
ATOM 575 C C . LYS A 1 76 ? -3.512 -15.201 -23.572 1.00 68.62 76 LYS A C 1
ATOM 577 O O . LYS A 1 76 ? -2.919 -15.197 -22.496 1.00 68.62 76 LYS A O 1
ATOM 582 N N . ALA A 1 77 ? -3.489 -14.173 -24.413 1.00 68.31 77 ALA A N 1
ATOM 583 C CA . ALA A 1 77 ? -2.886 -12.902 -24.044 1.00 68.31 77 ALA A CA 1
ATOM 584 C C . ALA A 1 77 ? -3.742 -12.242 -22.954 1.00 68.31 77 ALA A C 1
ATOM 586 O O . ALA A 1 77 ? -4.952 -12.066 -23.119 1.00 68.31 77 ALA A O 1
ATOM 587 N N . HIS A 1 78 ? -3.108 -11.885 -21.842 1.00 68.50 78 HIS A N 1
ATOM 588 C CA . HIS A 1 78 ? -3.733 -11.169 -20.739 1.00 68.50 78 HIS A CA 1
ATOM 589 C C . HIS A 1 78 ? -2.955 -9.883 -20.486 1.00 68.50 78 HIS A C 1
ATOM 591 O O . HIS A 1 78 ? -1.730 -9.903 -20.390 1.00 68.50 78 HIS A O 1
ATOM 597 N N . GLN A 1 79 ? -3.669 -8.763 -20.386 1.00 67.44 79 GLN A N 1
ATOM 598 C CA . GLN A 1 79 ? -3.067 -7.504 -19.964 1.00 67.44 79 GLN A CA 1
ATOM 599 C C . GLN A 1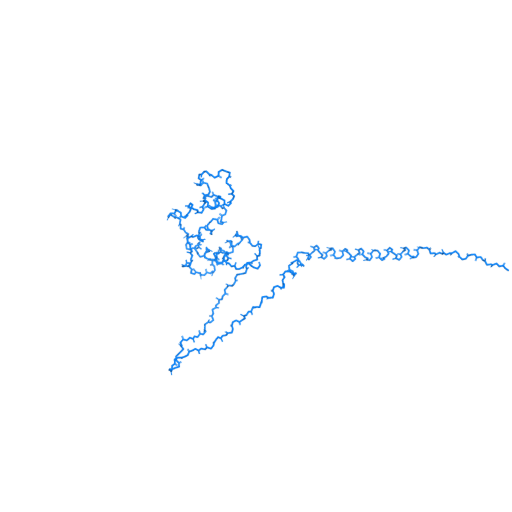 79 ? -2.702 -7.610 -18.481 1.00 67.44 79 GLN A C 1
ATOM 601 O O . GLN A 1 79 ? -3.562 -7.906 -17.649 1.00 67.44 79 GLN A O 1
ATOM 606 N N . ALA A 1 80 ? -1.430 -7.380 -18.166 1.00 73.19 80 ALA A N 1
ATOM 607 C CA . ALA A 1 80 ? -0.921 -7.345 -16.805 1.00 73.19 80 ALA A CA 1
ATOM 608 C C . ALA A 1 80 ? -0.548 -5.907 -16.436 1.00 73.19 80 ALA A C 1
ATOM 610 O O . ALA A 1 80 ? 0.035 -5.182 -17.239 1.00 73.19 80 ALA A O 1
ATOM 611 N N . ILE A 1 81 ? -0.898 -5.504 -15.216 1.00 76.19 81 ILE A N 1
ATOM 612 C CA . ILE A 1 81 ? -0.453 -4.245 -14.619 1.00 76.19 81 ILE A CA 1
ATOM 613 C C . ILE A 1 81 ? 0.566 -4.617 -13.549 1.00 76.19 81 ILE A C 1
ATOM 615 O O . ILE A 1 81 ? 0.213 -5.287 -12.577 1.00 76.19 81 ILE A O 1
ATOM 619 N N . THR A 1 82 ? 1.811 -4.192 -13.738 1.00 81.06 82 THR A N 1
ATOM 620 C CA . THR A 1 82 ? 2.913 -4.457 -12.809 1.00 81.06 82 THR A CA 1
ATOM 621 C C . THR A 1 82 ? 3.145 -3.237 -11.928 1.00 81.06 82 THR A C 1
ATOM 623 O O . THR A 1 82 ? 3.150 -2.106 -12.412 1.00 81.06 82 THR A O 1
ATOM 626 N N . TYR A 1 83 ? 3.329 -3.464 -10.628 1.00 80.00 83 TYR A N 1
ATOM 627 C CA . TYR A 1 83 ? 3.732 -2.432 -9.681 1.00 80.00 83 TYR A CA 1
ATOM 628 C C . TYR A 1 83 ? 5.077 -2.802 -9.071 1.00 80.00 83 TYR A C 1
ATOM 630 O O . TYR A 1 83 ? 5.219 -3.883 -8.501 1.00 80.00 83 TYR A O 1
ATOM 638 N N . THR A 1 84 ? 6.024 -1.875 -9.159 1.00 78.44 84 THR A N 1
ATOM 639 C CA . THR A 1 84 ? 7.352 -2.008 -8.568 1.00 78.44 84 THR A CA 1
ATOM 640 C C . THR A 1 84 ? 7.483 -0.985 -7.454 1.00 78.44 84 THR A C 1
ATOM 642 O O . THR A 1 84 ? 7.352 0.221 -7.680 1.00 78.44 84 THR A O 1
ATOM 645 N N . LYS A 1 85 ? 7.699 -1.469 -6.233 1.00 78.62 85 LYS A N 1
ATOM 646 C CA . LYS A 1 85 ? 7.839 -0.617 -5.058 1.00 78.62 85 LYS A CA 1
ATOM 647 C C . LYS A 1 85 ? 9.290 -0.152 -4.945 1.00 78.62 85 LYS A C 1
ATOM 649 O O . LYS A 1 85 ? 10.191 -0.978 -4.868 1.00 78.62 85 LYS A O 1
ATOM 654 N N . GLY A 1 86 ? 9.507 1.161 -4.909 1.00 76.25 86 GLY A N 1
ATOM 655 C CA . GLY A 1 86 ? 10.809 1.723 -4.541 1.00 76.25 86 GLY A CA 1
ATOM 656 C C . GLY A 1 86 ? 11.003 1.745 -3.020 1.00 76.25 86 GLY A C 1
ATOM 657 O O . GLY A 1 86 ? 10.031 1.939 -2.285 1.00 76.25 86 GLY A O 1
ATOM 658 N N . VAL A 1 87 ? 12.255 1.630 -2.559 1.00 72.94 87 VAL A N 1
ATOM 659 C CA . VAL A 1 87 ? 12.653 1.631 -1.131 1.00 72.94 87 VAL A CA 1
ATOM 660 C C . VAL A 1 87 ? 12.014 2.727 -0.267 1.00 72.94 87 VAL A C 1
ATOM 662 O O . VAL A 1 87 ? 11.787 2.526 0.923 1.00 72.94 87 VAL A O 1
ATOM 665 N N . SER A 1 88 ? 11.728 3.900 -0.838 1.00 76.69 88 SER A N 1
ATOM 666 C CA . SER A 1 88 ? 11.270 5.095 -0.115 1.00 76.69 88 SER A CA 1
ATOM 667 C C . SER A 1 88 ? 9.763 5.354 -0.212 1.00 76.69 88 SER A C 1
ATOM 669 O O . SER A 1 88 ? 9.282 6.384 0.266 1.00 76.69 88 SER A O 1
ATOM 671 N N . VAL A 1 89 ? 8.995 4.453 -0.832 1.00 81.12 89 VAL A N 1
ATOM 672 C CA . VAL A 1 89 ? 7.552 4.656 -1.002 1.00 81.12 89 VAL A CA 1
ATOM 673 C C . VAL A 1 89 ? 6.824 4.478 0.333 1.00 81.12 89 VAL A C 1
ATOM 675 O O . VAL A 1 89 ? 6.832 3.404 0.935 1.00 81.12 89 VAL A O 1
ATOM 678 N N . LEU A 1 90 ? 6.140 5.541 0.759 1.00 86.31 90 LEU A N 1
ATOM 679 C CA . LEU A 1 90 ? 5.310 5.562 1.962 1.00 86.31 90 LEU A CA 1
ATOM 680 C C . LEU A 1 90 ? 3.971 4.845 1.736 1.00 86.31 90 LEU A C 1
ATOM 682 O O . LEU A 1 90 ? 3.364 4.961 0.669 1.00 86.31 90 LEU A O 1
ATOM 686 N N . SER A 1 91 ? 3.455 4.185 2.777 1.00 86.31 91 SER A N 1
ATOM 687 C CA . SER A 1 91 ? 2.138 3.528 2.742 1.00 86.31 91 SER A CA 1
ATOM 688 C C . SER A 1 91 ? 0.999 4.500 2.413 1.00 86.31 91 SER A C 1
ATOM 690 O O . SER A 1 91 ? 0.063 4.127 1.714 1.00 86.31 91 SER A O 1
ATOM 692 N N . SER A 1 92 ? 1.094 5.764 2.836 1.00 88.69 92 SER A N 1
ATOM 693 C CA . SER A 1 92 ? 0.133 6.815 2.470 1.00 88.69 92 SER A CA 1
ATOM 694 C C . SER A 1 92 ? 0.094 7.063 0.958 1.00 88.69 92 SER A C 1
ATOM 696 O O . SER A 1 92 ? -0.979 7.094 0.361 1.00 88.69 92 SER A O 1
ATOM 698 N N . SER A 1 93 ? 1.256 7.131 0.306 1.00 89.50 93 SER A N 1
ATOM 699 C CA . SER A 1 93 ? 1.340 7.266 -1.151 1.00 89.50 93 SER A CA 1
ATOM 700 C C . SER A 1 93 ? 0.726 6.059 -1.864 1.00 89.50 93 SER A C 1
ATOM 702 O O . SER A 1 93 ? 0.036 6.209 -2.872 1.00 89.50 93 SER A O 1
ATOM 704 N N . MET A 1 94 ? 0.938 4.850 -1.334 1.00 90.75 94 MET A N 1
ATOM 705 C CA . MET A 1 94 ? 0.342 3.625 -1.880 1.00 90.75 94 MET A CA 1
ATOM 706 C C . MET A 1 94 ? -1.179 3.621 -1.721 1.00 90.75 94 MET A C 1
ATOM 708 O O . MET A 1 94 ? -1.884 3.221 -2.645 1.00 90.75 94 MET A O 1
ATOM 712 N N . TYR A 1 95 ? -1.690 4.110 -0.589 1.00 93.19 95 TYR A N 1
ATOM 713 C CA . TYR A 1 95 ? -3.122 4.297 -0.358 1.00 93.19 95 TYR A CA 1
ATOM 714 C C . TYR A 1 95 ? -3.728 5.265 -1.379 1.00 93.19 95 TYR A C 1
ATOM 716 O O . TYR A 1 95 ? -4.749 4.952 -1.997 1.00 93.19 95 TYR A O 1
ATOM 724 N N . ASP A 1 96 ? -3.081 6.401 -1.635 1.00 93.31 96 ASP A N 1
ATOM 725 C CA . ASP A 1 96 ? -3.555 7.378 -2.621 1.00 93.31 96 ASP A CA 1
ATOM 726 C C . ASP A 1 96 ? -3.577 6.805 -4.040 1.00 93.31 96 ASP A C 1
ATOM 728 O O . ASP A 1 96 ? -4.552 6.981 -4.780 1.00 93.31 96 ASP A O 1
ATOM 732 N N . ILE A 1 97 ? -2.517 6.091 -4.422 1.00 91.44 97 ILE A N 1
ATOM 733 C CA . ILE A 1 97 ? -2.428 5.419 -5.721 1.00 91.44 97 ILE A CA 1
ATOM 734 C C . ILE A 1 97 ? -3.527 4.361 -5.839 1.00 91.44 97 ILE A C 1
ATOM 736 O O . ILE A 1 97 ? -4.249 4.349 -6.835 1.00 91.44 97 ILE A O 1
ATOM 740 N N . ALA A 1 98 ? -3.719 3.524 -4.820 1.00 93.38 98 ALA A N 1
ATOM 741 C CA . ALA A 1 98 ? -4.735 2.480 -4.829 1.00 93.38 98 ALA A CA 1
ATOM 742 C C . ALA A 1 98 ? -6.160 3.049 -4.947 1.00 93.38 98 ALA A C 1
ATOM 744 O O . ALA A 1 98 ? -6.971 2.535 -5.720 1.00 93.38 98 ALA A O 1
ATOM 745 N N . ASN A 1 99 ? -6.458 4.157 -4.259 1.00 93.75 99 ASN A N 1
ATOM 746 C CA . ASN A 1 99 ? -7.749 4.845 -4.369 1.00 93.75 99 ASN A CA 1
ATOM 747 C C . ASN A 1 99 ? -7.967 5.493 -5.744 1.00 93.75 99 ASN A C 1
ATOM 749 O O . ASN A 1 99 ? -9.094 5.515 -6.244 1.00 93.75 99 ASN A O 1
ATOM 753 N N . LYS A 1 100 ? -6.910 6.015 -6.377 1.00 92.94 100 LYS A N 1
ATOM 754 C CA . LYS A 1 100 ? -6.980 6.541 -7.750 1.00 92.94 100 LYS A CA 1
ATOM 755 C C . LYS A 1 100 ? -7.187 5.412 -8.759 1.00 92.94 100 LYS A C 1
ATOM 757 O O . LYS A 1 100 ? -8.092 5.499 -9.585 1.00 92.94 100 LYS A O 1
ATOM 762 N N . LEU A 1 101 ? -6.399 4.342 -8.663 1.00 89.62 101 LEU A N 1
ATOM 763 C CA . LEU A 1 101 ? -6.466 3.188 -9.561 1.00 89.62 101 LEU A CA 1
ATOM 764 C C . LEU A 1 101 ? -7.782 2.418 -9.429 1.00 89.62 101 LEU A C 1
ATOM 766 O O . LEU A 1 101 ? -8.334 1.990 -10.439 1.00 89.62 101 LEU A O 1
ATOM 770 N N . GLY A 1 102 ? -8.340 2.308 -8.222 1.00 88.88 102 GLY A N 1
ATOM 771 C CA . GLY A 1 102 ? -9.619 1.633 -7.978 1.00 88.88 102 GLY A CA 1
ATOM 772 C C . GLY A 1 102 ? -10.821 2.252 -8.705 1.00 88.88 102 GLY A C 1
ATOM 773 O O . GLY A 1 102 ? -11.859 1.603 -8.819 1.00 88.88 102 GLY A O 1
ATOM 774 N N . LYS A 1 103 ? -10.691 3.482 -9.228 1.00 88.81 103 LYS A N 1
ATOM 775 C CA . LYS A 1 103 ? -11.709 4.121 -10.080 1.00 88.81 103 LYS A CA 1
ATOM 776 C C . LYS A 1 103 ? -11.694 3.603 -11.518 1.00 88.81 103 LYS A C 1
ATOM 778 O O . LYS A 1 103 ? -12.730 3.621 -12.173 1.00 88.81 103 LYS A O 1
ATOM 783 N N . TYR A 1 104 ? -10.535 3.154 -11.995 1.00 86.56 104 TYR A N 1
ATOM 784 C CA . TYR A 1 104 ? -10.325 2.720 -13.378 1.00 86.56 104 TYR A CA 1
ATOM 785 C C . TYR A 1 104 ? -10.219 1.199 -13.504 1.00 86.56 104 TYR A C 1
ATOM 787 O O . TYR A 1 104 ? -10.543 0.636 -14.545 1.00 86.56 104 TYR A O 1
ATOM 795 N N . LEU A 1 105 ? -9.776 0.524 -12.442 1.00 83.56 105 LEU A N 1
ATOM 796 C CA . LEU A 1 105 ? -9.531 -0.911 -12.436 1.00 83.56 105 LEU A CA 1
ATOM 797 C C . LEU A 1 105 ? -10.670 -1.668 -11.756 1.00 83.56 105 LEU A C 1
ATOM 799 O O . LEU A 1 105 ? -11.122 -1.330 -10.661 1.00 83.56 105 LEU A O 1
ATOM 803 N N . THR A 1 106 ? -11.094 -2.757 -12.392 1.00 83.12 106 THR A N 1
ATOM 804 C CA . THR A 1 106 ? -11.966 -3.747 -11.760 1.00 83.12 106 THR A CA 1
ATOM 805 C C . THR A 1 106 ? -11.113 -4.917 -11.303 1.00 83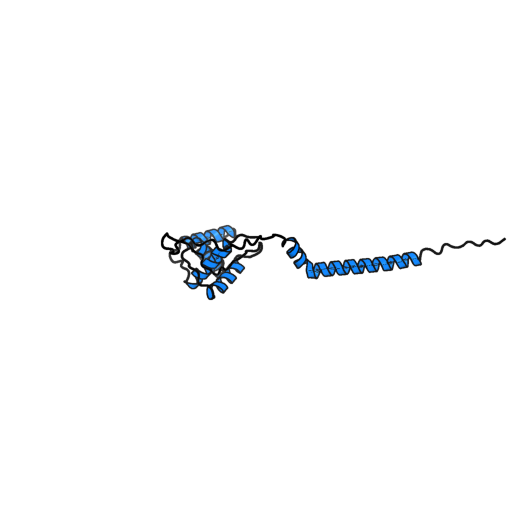.12 106 THR A C 1
ATOM 807 O O . THR A 1 106 ? -10.602 -5.677 -12.119 1.00 83.12 106 THR A O 1
ATOM 810 N N . VAL A 1 107 ? -10.953 -5.046 -9.988 1.00 85.31 107 VAL A N 1
ATOM 811 C CA . VAL A 1 107 ? -10.225 -6.146 -9.351 1.00 85.31 107 VAL A CA 1
ATOM 812 C C . VAL A 1 107 ? -11.193 -7.026 -8.566 1.00 85.31 107 VAL A C 1
ATOM 814 O O . VAL A 1 107 ? -12.159 -6.523 -7.986 1.00 85.31 107 VAL A O 1
ATOM 817 N N . SER A 1 108 ? -10.948 -8.338 -8.565 1.00 87.25 108 SER A N 1
ATOM 818 C CA . SER A 1 108 ? -11.655 -9.249 -7.662 1.00 87.25 108 SER A CA 1
ATOM 819 C C . SER A 1 108 ? -11.198 -8.990 -6.234 1.00 87.25 108 SER A C 1
ATOM 821 O O . SER A 1 108 ? -10.000 -8.959 -5.982 1.00 87.25 108 SER A O 1
ATOM 823 N N . THR A 1 109 ? -12.142 -8.846 -5.310 1.00 88.94 109 THR A N 1
ATOM 824 C CA . THR A 1 109 ? -11.882 -8.629 -3.879 1.00 88.94 109 THR A CA 1
ATOM 825 C C . THR A 1 109 ? -11.976 -9.929 -3.075 1.00 88.94 109 THR A C 1
ATOM 827 O O . THR A 1 109 ? -12.048 -9.897 -1.853 1.00 88.94 109 THR A O 1
ATOM 830 N N . SER A 1 110 ? -12.038 -11.084 -3.748 1.00 86.81 110 SER A N 1
ATOM 831 C CA . SER A 1 110 ? -12.187 -12.403 -3.114 1.00 86.81 110 SER A CA 1
ATOM 832 C C . SER A 1 110 ? -10.958 -12.836 -2.314 1.00 86.81 110 SER A C 1
ATOM 834 O O . SER A 1 110 ? -11.078 -13.655 -1.412 1.00 86.81 110 SER A O 1
ATOM 836 N N . SER A 1 111 ? -9.783 -12.317 -2.668 1.00 87.44 111 SER A N 1
ATOM 837 C CA . SER A 1 111 ? -8.511 -12.555 -1.979 1.00 87.44 111 SER A CA 1
ATOM 838 C C . SER A 1 111 ? -8.270 -11.612 -0.802 1.00 87.44 111 SER A C 1
ATOM 840 O O . SER A 1 111 ? -7.308 -11.819 -0.063 1.00 87.44 111 SER A O 1
ATOM 842 N N . LEU A 1 112 ? -9.122 -10.598 -0.611 1.00 91.50 112 LEU A N 1
ATOM 843 C CA . LEU A 1 112 ? -8.928 -9.586 0.417 1.00 91.50 112 LEU A CA 1
ATOM 844 C C . LEU A 1 112 ? -9.181 -10.176 1.807 1.00 91.50 112 LEU A C 1
ATOM 846 O O . LEU A 1 112 ? -10.306 -10.543 2.151 1.00 91.50 112 LEU A O 1
ATOM 850 N N . THR A 1 113 ? -8.141 -10.226 2.633 1.00 92.31 113 THR A N 1
ATOM 851 C CA . THR A 1 113 ? -8.263 -10.688 4.022 1.00 92.31 113 THR A CA 1
ATOM 852 C C . THR A 1 113 ? -8.840 -9.591 4.934 1.00 92.31 113 THR A C 1
ATOM 854 O O . THR A 1 113 ? -8.685 -8.393 4.649 1.00 92.31 113 THR A O 1
ATOM 857 N N . PRO A 1 114 ? -9.461 -9.954 6.076 1.00 91.12 114 PRO A N 1
ATOM 858 C CA . PRO A 1 114 ? -9.919 -8.974 7.066 1.00 91.12 114 PRO A CA 1
ATOM 859 C C . PRO A 1 114 ? -8.786 -8.059 7.534 1.00 91.12 114 PRO A C 1
ATOM 861 O O . PRO A 1 114 ? -8.951 -6.843 7.598 1.00 91.12 114 PRO A O 1
ATOM 864 N N . ARG A 1 115 ? -7.600 -8.639 7.751 1.00 91.19 115 ARG A N 1
ATOM 865 C CA . ARG A 1 115 ? -6.409 -7.909 8.174 1.00 91.19 115 ARG A CA 1
ATOM 866 C C . ARG A 1 115 ? -6.006 -6.825 7.172 1.00 91.19 115 ARG A C 1
ATOM 868 O O . ARG A 1 115 ? -5.903 -5.664 7.547 1.00 91.19 115 ARG A O 1
ATOM 875 N N . GLN A 1 116 ? -5.887 -7.175 5.890 1.00 93.75 116 GLN A N 1
ATOM 876 C CA . GLN A 1 116 ? -5.567 -6.213 4.824 1.00 93.75 116 GLN A CA 1
ATOM 877 C C . GLN A 1 116 ? -6.620 -5.104 4.694 1.00 93.75 116 GLN A C 1
ATOM 879 O O . GLN A 1 116 ? -6.286 -3.958 4.396 1.00 93.75 116 GLN A O 1
ATOM 884 N N . SER A 1 117 ? -7.892 -5.433 4.935 1.00 93.81 117 SER A N 1
ATOM 885 C CA . SER A 1 117 ? -8.987 -4.456 4.927 1.00 93.81 117 SER A CA 1
ATOM 886 C C . SER A 1 117 ? -8.815 -3.411 6.032 1.00 93.81 117 SER A C 1
ATOM 888 O O . SER A 1 117 ? -9.027 -2.218 5.803 1.00 93.81 117 SER A O 1
ATOM 890 N N . ILE A 1 118 ? -8.414 -3.861 7.223 1.00 94.12 118 ILE A N 1
ATOM 891 C CA . ILE A 1 118 ? -8.160 -3.001 8.378 1.00 94.12 118 ILE A CA 1
ATOM 892 C C . ILE A 1 118 ? -6.881 -2.187 8.174 1.00 94.12 118 ILE A C 1
ATOM 894 O O . ILE A 1 118 ? -6.910 -0.976 8.378 1.00 94.12 118 ILE A O 1
ATOM 898 N N . ASP A 1 119 ? -5.796 -2.805 7.701 1.00 93.06 119 ASP A N 1
ATOM 899 C CA . ASP A 1 119 ? -4.535 -2.110 7.417 1.00 93.06 119 ASP A CA 1
ATOM 900 C C . ASP A 1 119 ? -4.756 -0.966 6.401 1.00 93.06 119 ASP A C 1
ATOM 902 O O . ASP A 1 119 ? -4.312 0.164 6.623 1.00 93.06 119 ASP A O 1
ATOM 906 N N . TYR A 1 120 ? -5.526 -1.214 5.330 1.00 95.31 120 TYR A N 1
ATOM 907 C CA . TYR A 1 120 ? -5.954 -0.175 4.382 1.00 95.31 120 TYR A CA 1
ATOM 908 C C . TYR A 1 120 ? -6.764 0.933 5.070 1.00 95.31 120 TYR A C 1
ATOM 910 O O . TYR A 1 120 ? -6.524 2.117 4.835 1.00 95.31 120 TYR A O 1
ATOM 918 N N . TYR A 1 121 ? -7.723 0.570 5.925 1.00 94.31 121 TYR A N 1
ATOM 919 C CA . TYR A 1 121 ? -8.584 1.539 6.604 1.00 94.31 121 TYR A CA 1
ATOM 920 C C . TYR A 1 121 ? -7.810 2.436 7.576 1.00 94.31 121 TYR A C 1
ATOM 922 O O . TYR A 1 121 ? -8.078 3.634 7.632 1.00 94.31 121 TYR A O 1
ATOM 930 N N . LEU A 1 122 ? -6.848 1.866 8.305 1.00 92.44 122 LEU A N 1
ATOM 931 C CA . LEU A 1 122 ? -6.001 2.564 9.274 1.00 92.44 122 LEU A CA 1
ATOM 932 C C . LEU A 1 122 ? -4.862 3.363 8.627 1.00 92.44 122 LEU A C 1
ATOM 934 O O . LEU A 1 122 ? -4.215 4.150 9.311 1.00 92.44 122 LEU A O 1
ATOM 938 N N . THR A 1 123 ? -4.603 3.179 7.329 1.00 92.00 123 THR A N 1
ATOM 939 C CA . THR A 1 123 ? -3.608 3.987 6.599 1.00 92.00 123 THR A CA 1
ATOM 940 C C . THR A 1 123 ? -4.080 5.435 6.412 1.00 92.00 123 THR A C 1
ATOM 942 O O . THR A 1 123 ? -3.267 6.351 6.302 1.00 92.00 123 THR A O 1
ATOM 945 N N . ASP A 1 124 ? -5.394 5.657 6.410 1.00 91.19 124 ASP A N 1
ATOM 946 C CA . ASP A 1 124 ? -6.000 6.985 6.400 1.00 91.19 124 ASP A CA 1
ATOM 947 C C . ASP A 1 124 ? -5.847 7.644 7.780 1.00 91.19 124 ASP A C 1
ATOM 949 O O . ASP A 1 124 ? -6.354 7.143 8.788 1.00 91.19 124 ASP A O 1
ATOM 953 N N . THR A 1 125 ? -5.144 8.776 7.831 1.00 88.31 125 THR A N 1
ATOM 954 C CA . THR A 1 125 ? -4.794 9.447 9.091 1.00 88.31 125 THR A CA 1
ATOM 955 C C . THR A 1 125 ? -6.008 9.915 9.882 1.00 88.31 125 THR A C 1
ATOM 957 O O . THR A 1 125 ? -5.964 9.932 11.112 1.00 88.31 125 THR A O 1
ATOM 960 N N . ASP A 1 126 ? -7.087 10.300 9.204 1.00 89.50 126 ASP A N 1
ATOM 961 C CA . ASP A 1 126 ? -8.289 10.799 9.871 1.00 89.50 126 ASP A CA 1
ATOM 962 C C . ASP A 1 126 ? -9.082 9.638 10.466 1.00 89.50 126 ASP A C 1
ATOM 964 O O . ASP A 1 126 ? -9.570 9.716 11.597 1.00 89.50 126 ASP A O 1
ATOM 968 N N . ARG A 1 127 ? -9.135 8.512 9.748 1.00 89.88 127 ARG A N 1
ATOM 969 C CA . ARG A 1 127 ? -9.748 7.278 10.255 1.00 89.88 127 ARG A CA 1
ATOM 970 C C . ARG A 1 127 ? -8.956 6.673 11.400 1.00 89.88 127 ARG A C 1
ATOM 972 O O . ARG A 1 127 ? -9.570 6.230 12.368 1.00 89.88 127 ARG A O 1
ATOM 979 N N . LEU A 1 128 ? -7.627 6.689 11.319 1.00 88.69 128 LEU A N 1
ATOM 980 C CA . LEU A 1 128 ? -6.760 6.241 12.404 1.00 88.69 128 LEU A CA 1
ATOM 981 C C . LEU A 1 128 ? -7.050 7.037 13.678 1.00 88.69 128 LEU A C 1
ATOM 983 O O . LEU A 1 128 ? -7.392 6.439 14.694 1.00 88.69 128 LEU A O 1
ATOM 987 N N . LYS A 1 129 ? -7.051 8.373 13.604 1.00 88.19 129 LYS A N 1
ATOM 988 C CA . LYS A 1 129 ? -7.405 9.240 14.743 1.00 88.19 129 LYS A CA 1
ATOM 989 C C . LYS A 1 129 ? -8.816 8.967 15.271 1.00 88.19 129 LYS A C 1
ATOM 991 O O . LYS A 1 129 ? -9.032 8.928 16.483 1.00 88.19 129 LYS A O 1
ATOM 996 N N . ALA A 1 130 ? -9.787 8.754 14.381 1.00 89.69 130 ALA A N 1
ATOM 997 C CA . ALA A 1 130 ? -11.159 8.436 14.770 1.00 89.69 130 ALA A CA 1
ATOM 998 C C . ALA A 1 130 ? -11.253 7.096 15.520 1.00 89.69 130 ALA A C 1
ATOM 1000 O O . ALA A 1 130 ? -12.013 6.989 16.481 1.00 89.69 130 ALA A O 1
ATOM 1001 N N . VAL A 1 131 ? -10.465 6.090 15.134 1.00 89.56 131 VAL A N 1
ATOM 1002 C CA . VAL A 1 131 ? -10.379 4.811 15.854 1.00 89.56 131 VAL A CA 1
ATOM 1003 C C . VAL A 1 131 ? -9.641 4.993 17.178 1.00 89.56 131 VAL A C 1
ATOM 1005 O O . VAL A 1 131 ? -10.150 4.578 18.214 1.00 89.56 131 VAL A O 1
ATOM 1008 N N . GLU A 1 132 ? -8.501 5.682 17.175 1.00 87.50 132 GLU A N 1
ATOM 1009 C CA . GLU A 1 132 ? -7.693 5.948 18.369 1.00 87.50 132 GLU A CA 1
ATOM 1010 C C . GLU A 1 132 ? -8.462 6.705 19.454 1.00 87.50 132 GLU A C 1
ATOM 1012 O O . GLU A 1 132 ? -8.320 6.386 20.632 1.00 87.50 132 GLU A O 1
ATOM 1017 N N . SER A 1 133 ? -9.331 7.648 19.079 1.00 86.62 133 SER A N 1
ATOM 1018 C CA . SER A 1 133 ? -10.179 8.373 20.038 1.00 86.62 133 SER A CA 1
ATOM 1019 C C . SER A 1 133 ? -11.196 7.487 20.767 1.00 86.62 133 SER A C 1
ATOM 1021 O O . SER A 1 133 ? -11.642 7.839 21.858 1.00 86.62 133 SER A O 1
ATOM 1023 N N . LYS A 1 134 ? -11.540 6.321 20.204 1.00 86.81 134 LYS A N 1
ATOM 1024 C CA . LYS A 1 134 ? -12.399 5.315 20.850 1.00 86.81 134 LYS A CA 1
ATOM 1025 C C . LYS A 1 134 ? -11.611 4.377 21.767 1.00 86.81 134 LYS A C 1
ATOM 1027 O O . LYS A 1 134 ? -12.209 3.649 22.560 1.00 86.81 134 LYS A O 1
ATOM 1032 N N . LEU A 1 135 ? -10.280 4.372 21.675 1.00 86.06 135 LEU A N 1
ATOM 1033 C CA . LEU A 1 135 ? -9.423 3.513 22.485 1.00 86.06 135 LEU A CA 1
ATOM 1034 C C . LEU A 1 135 ? -9.172 4.149 23.854 1.00 86.06 135 LEU A C 1
ATOM 1036 O O . LEU A 1 135 ? -8.650 5.254 23.977 1.00 86.06 135 LEU A O 1
ATOM 1040 N N . SER A 1 136 ? -9.473 3.402 24.913 1.00 79.81 136 SER A N 1
ATOM 1041 C CA . SER A 1 136 ? -9.140 3.797 26.286 1.00 79.81 136 SER A CA 1
ATOM 1042 C C . SER A 1 136 ? -7.729 3.341 26.673 1.00 79.81 136 SER A C 1
ATOM 1044 O O . SER A 1 136 ? -7.271 2.278 26.247 1.00 79.81 136 SER A O 1
ATOM 1046 N N . GLY A 1 137 ? -7.025 4.117 27.504 1.00 76.69 137 GLY A N 1
ATOM 1047 C CA . GLY A 1 137 ? -5.698 3.746 28.022 1.00 76.69 137 GLY A CA 1
ATOM 1048 C C . GLY A 1 137 ? -4.590 3.769 26.963 1.00 76.69 137 GLY A C 1
ATOM 1049 O O . GLY A 1 137 ? -3.821 2.820 26.855 1.00 76.69 137 GLY A O 1
ATOM 1050 N N . THR A 1 138 ? -4.558 4.814 26.136 1.00 75.56 138 THR A N 1
ATOM 1051 C CA . THR A 1 138 ? -3.555 5.051 25.077 1.00 75.56 138 THR A CA 1
ATOM 1052 C C . THR A 1 138 ? -2.415 5.974 25.519 1.00 75.56 138 THR A C 1
ATOM 1054 O O . THR A 1 138 ? -1.418 6.118 24.814 1.00 75.56 138 THR A O 1
ATOM 1057 N N . LYS A 1 139 ? -2.529 6.599 26.701 1.00 73.44 139 LYS A N 1
ATOM 1058 C CA . LYS A 1 139 ? -1.515 7.518 27.235 1.00 73.44 139 LYS A CA 1
ATOM 1059 C C . LYS A 1 139 ? -0.193 6.780 27.479 1.00 73.44 139 LYS A C 1
ATOM 1061 O O . LYS A 1 139 ? -0.156 5.831 28.253 1.00 73.44 139 LYS A O 1
ATOM 1066 N N . GLY A 1 140 ? 0.878 7.250 26.839 1.00 76.44 140 GLY A N 1
ATOM 1067 C CA . GLY A 1 140 ? 2.240 6.728 27.008 1.00 76.44 140 GLY A CA 1
ATOM 1068 C C . GLY A 1 140 ? 2.605 5.527 26.128 1.00 76.44 140 GLY A C 1
ATOM 1069 O O . GLY A 1 140 ? 3.715 5.019 26.255 1.00 76.44 140 GLY A O 1
ATOM 1070 N N . MET A 1 141 ? 1.715 5.070 25.239 1.00 83.38 141 MET A N 1
ATOM 1071 C CA . MET A 1 141 ? 2.033 4.006 24.278 1.00 83.38 141 MET A CA 1
ATOM 1072 C C . MET A 1 141 ? 2.849 4.537 23.094 1.00 83.38 141 MET A C 1
ATOM 1074 O O . MET A 1 141 ? 2.662 5.673 22.657 1.00 83.38 141 MET A O 1
ATOM 1078 N N . SER A 1 142 ? 3.729 3.695 22.545 1.00 85.25 142 SER A N 1
ATOM 1079 C CA . SER A 1 142 ? 4.427 3.996 21.292 1.00 85.25 142 SER A CA 1
ATOM 1080 C C . SER A 1 142 ? 3.475 3.949 20.092 1.00 85.25 142 SER A C 1
ATOM 1082 O O . SER A 1 142 ? 2.410 3.330 20.146 1.00 85.25 142 SER A O 1
ATOM 1084 N N . THR A 1 143 ? 3.878 4.554 18.974 1.00 82.75 143 THR A N 1
ATOM 1085 C CA . THR A 1 143 ? 3.104 4.557 17.720 1.00 82.75 143 THR A CA 1
ATOM 1086 C C . THR A 1 143 ? 2.751 3.143 17.246 1.00 82.75 143 THR A C 1
ATOM 1088 O O . THR A 1 143 ? 1.612 2.887 16.864 1.00 82.75 143 THR A O 1
ATOM 1091 N N . THR A 1 144 ? 3.681 2.192 17.354 1.00 84.88 144 THR A N 1
ATOM 1092 C CA . THR A 1 144 ? 3.449 0.781 17.002 1.00 84.88 144 THR A CA 1
ATOM 1093 C C . THR A 1 144 ? 2.425 0.112 17.919 1.00 84.88 144 THR A C 1
ATOM 1095 O O . THR A 1 144 ? 1.575 -0.648 17.458 1.00 84.88 144 THR A O 1
ATOM 1098 N N . GLN A 1 145 ? 2.485 0.386 19.225 1.00 87.25 145 GLN A N 1
ATOM 1099 C CA . GLN A 1 145 ? 1.539 -0.183 20.189 1.00 87.25 145 GLN A CA 1
ATOM 1100 C C . GLN A 1 145 ? 0.126 0.365 19.979 1.00 87.25 145 GLN A C 1
ATOM 1102 O O . GLN A 1 145 ? -0.838 -0.400 20.028 1.00 87.25 145 GLN A O 1
ATOM 1107 N N . LEU A 1 146 ? 0.007 1.667 19.703 1.00 86.81 146 LEU A N 1
ATOM 1108 C CA . LEU A 1 146 ? -1.265 2.304 19.364 1.00 86.81 146 LEU A CA 1
ATOM 1109 C C . LEU A 1 146 ? -1.864 1.708 18.092 1.00 86.81 146 LEU A C 1
ATOM 1111 O O . LEU A 1 146 ? -3.030 1.317 18.103 1.00 86.81 146 LEU A O 1
ATOM 1115 N N . TYR A 1 147 ? -1.050 1.544 17.048 1.00 87.75 147 TYR A N 1
ATOM 1116 C CA . TYR A 1 147 ? -1.480 0.938 15.792 1.00 87.75 147 TYR A CA 1
ATOM 1117 C C . TYR A 1 147 ? -1.995 -0.494 15.987 1.00 87.75 147 TYR A C 1
ATOM 1119 O O . TYR A 1 147 ? -3.109 -0.814 15.578 1.00 87.75 147 TYR A O 1
ATOM 1127 N N . ASN A 1 148 ? -1.236 -1.343 16.687 1.00 89.94 148 ASN A N 1
ATOM 1128 C CA . ASN A 1 148 ? -1.653 -2.720 16.964 1.00 89.94 148 ASN A CA 1
ATOM 1129 C C . ASN A 1 148 ? -2.953 -2.776 17.776 1.00 89.94 148 ASN A C 1
ATOM 1131 O O . ASN A 1 148 ? -3.808 -3.618 17.517 1.00 89.94 148 ASN A O 1
ATOM 1135 N N . LYS A 1 149 ? -3.137 -1.857 18.729 1.00 90.38 149 LYS A N 1
ATOM 1136 C CA . LYS A 1 149 ? -4.360 -1.776 19.532 1.00 90.38 149 LYS A CA 1
ATOM 1137 C C . LYS A 1 149 ? -5.565 -1.302 18.716 1.00 90.38 149 LYS A C 1
ATOM 1139 O O . LYS A 1 149 ? -6.641 -1.880 18.853 1.00 90.38 149 LYS A O 1
ATOM 1144 N N . ALA A 1 150 ? -5.389 -0.291 17.862 1.00 90.50 150 ALA A N 1
ATOM 1145 C CA . ALA A 1 150 ? -6.415 0.168 16.920 1.00 90.50 150 ALA A CA 1
ATOM 1146 C C . ALA A 1 150 ? -6.849 -0.958 15.981 1.00 90.50 150 ALA A C 1
ATOM 1148 O O . ALA A 1 150 ? -8.029 -1.113 15.666 1.00 90.50 150 ALA A O 1
ATOM 1149 N N . LEU A 1 151 ? -5.890 -1.784 15.592 1.00 91.25 151 LEU A N 1
ATOM 1150 C CA . LEU A 1 151 ? -6.142 -2.916 14.742 1.00 91.25 151 LEU A CA 1
ATOM 1151 C C . LEU A 1 151 ? -6.924 -4.022 15.442 1.00 91.25 151 LEU A C 1
ATOM 1153 O O . LEU A 1 151 ? -7.955 -4.442 14.925 1.00 91.25 151 LEU A O 1
ATOM 1157 N N . SER A 1 152 ? -6.491 -4.452 16.629 1.00 91.00 152 SER A N 1
ATOM 1158 C CA . SER A 1 152 ? -7.233 -5.450 17.405 1.00 91.00 152 SER A CA 1
ATOM 1159 C C . SER A 1 152 ? -8.642 -4.969 17.752 1.00 91.00 152 SER A C 1
ATOM 1161 O O . SER A 1 152 ? -9.568 -5.772 17.807 1.00 91.00 152 SER A O 1
ATOM 1163 N N . TYR A 1 153 ? -8.837 -3.663 17.957 1.00 91.12 153 TYR A N 1
ATOM 1164 C CA . TYR A 1 153 ? -10.170 -3.092 18.144 1.00 91.12 153 TYR A CA 1
ATOM 1165 C C . TYR A 1 153 ? -11.068 -3.325 16.921 1.00 91.12 153 TYR A C 1
ATOM 1167 O O . TYR A 1 153 ? -12.189 -3.798 17.081 1.00 91.12 153 TYR A O 1
ATOM 1175 N N . LEU A 1 154 ? -10.566 -3.060 15.710 1.00 90.88 154 LEU A N 1
ATOM 1176 C CA . LEU A 1 154 ? -11.324 -3.279 14.474 1.00 90.88 154 LEU A CA 1
ATOM 1177 C C . LEU A 1 154 ? -11.481 -4.760 14.104 1.00 90.88 154 LEU A C 1
ATOM 1179 O O . LEU A 1 154 ? -12.498 -5.121 13.525 1.00 90.88 154 LEU A O 1
ATOM 1183 N N . GLU A 1 155 ? -10.526 -5.627 14.450 1.00 89.94 155 GLU A N 1
ATOM 1184 C CA . GLU A 1 155 ? -10.656 -7.080 14.244 1.00 89.94 155 GLU A CA 1
ATOM 1185 C C . GLU A 1 155 ? -11.808 -7.675 15.064 1.00 89.94 155 GLU A C 1
ATOM 1187 O O . GLU A 1 155 ? -12.487 -8.590 14.602 1.00 89.94 155 GLU A O 1
ATOM 1192 N N . ASN A 1 156 ? -12.046 -7.142 16.265 1.00 88.56 156 ASN A N 1
ATOM 1193 C CA . ASN A 1 156 ? -13.148 -7.567 17.128 1.00 88.56 156 ASN A CA 1
ATOM 1194 C C . ASN A 1 156 ? -14.472 -6.839 16.824 1.00 88.56 156 ASN A C 1
ATOM 1196 O O . ASN A 1 156 ? -15.527 -7.251 17.312 1.00 88.56 156 ASN A O 1
ATOM 1200 N N . ASP A 1 157 ? -14.445 -5.772 16.021 1.00 88.31 157 ASP A N 1
ATOM 1201 C CA . ASP A 1 157 ? -15.634 -5.018 15.635 1.00 88.31 157 ASP A CA 1
ATOM 1202 C C . ASP A 1 157 ? -16.354 -5.694 14.458 1.00 88.31 157 ASP A C 1
ATOM 1204 O O . ASP A 1 157 ? -16.009 -5.534 13.288 1.00 88.31 157 ASP A O 1
ATOM 1208 N N . SER A 1 158 ? -17.430 -6.420 14.764 1.00 80.50 158 SER A N 1
ATOM 1209 C CA . SER A 1 158 ? -18.248 -7.119 13.761 1.00 80.50 158 SER A CA 1
ATOM 1210 C C . SER A 1 158 ? -18.994 -6.167 12.811 1.00 80.50 158 SER A C 1
ATOM 1212 O O . SER A 1 158 ? -19.524 -6.604 11.783 1.00 80.50 158 SER A O 1
ATOM 1214 N N . SER A 1 159 ? -19.072 -4.875 13.152 1.00 84.56 159 SER A N 1
ATOM 1215 C CA . SER A 1 159 ? -19.699 -3.843 12.324 1.00 84.56 159 SER A CA 1
ATOM 1216 C C . SER A 1 159 ? -18.751 -3.271 11.266 1.00 84.56 159 SER A C 1
ATOM 1218 O O . SER A 1 159 ? -19.215 -2.684 10.283 1.00 84.56 159 SER A O 1
ATOM 1220 N N . PHE A 1 160 ? -17.438 -3.490 11.410 1.00 89.81 160 PHE A N 1
ATOM 1221 C CA . PHE A 1 160 ? -16.441 -2.998 10.470 1.00 89.81 160 PHE A CA 1
ATOM 1222 C C . PHE A 1 160 ? -16.606 -3.650 9.093 1.00 89.81 160 PHE A C 1
ATOM 1224 O O . PHE A 1 160 ? -16.375 -4.846 8.901 1.00 89.81 160 PHE A O 1
ATOM 1231 N N . LYS A 1 161 ? -16.999 -2.845 8.100 1.00 89.44 161 LYS A N 1
ATOM 1232 C CA . LYS A 1 161 ? -17.104 -3.262 6.699 1.00 89.44 161 LYS A CA 1
ATOM 1233 C C . LYS A 1 161 ? -16.693 -2.129 5.774 1.00 89.44 161 LYS A C 1
ATOM 1235 O O . LYS A 1 161 ? -17.169 -1.003 5.893 1.00 89.44 161 LYS A O 1
ATOM 1240 N N . LEU A 1 162 ? -15.847 -2.452 4.802 1.00 91.50 162 LEU A N 1
ATOM 1241 C CA . LEU A 1 162 ? -15.510 -1.544 3.712 1.00 91.50 162 LEU A CA 1
ATOM 1242 C C . LEU A 1 162 ? -16.634 -1.509 2.669 1.00 91.50 162 LEU A C 1
ATOM 1244 O O . LEU A 1 162 ? -17.259 -2.528 2.367 1.00 91.50 162 LEU A O 1
ATOM 1248 N N . THR A 1 163 ? -16.852 -0.343 2.063 1.00 92.38 163 THR A N 1
ATOM 1249 C CA . THR A 1 163 ? -17.710 -0.213 0.874 1.00 92.38 163 THR A CA 1
ATOM 1250 C C . THR A 1 163 ? -17.101 -0.961 -0.315 1.00 92.38 163 THR A C 1
ATOM 1252 O O . THR A 1 163 ? -15.891 -1.159 -0.370 1.00 92.38 163 THR A O 1
ATOM 1255 N N . LYS A 1 164 ? -17.899 -1.326 -1.329 1.00 89.94 164 LYS A N 1
ATOM 1256 C CA . LYS A 1 164 ? -17.388 -2.022 -2.533 1.00 89.94 164 LYS A CA 1
ATOM 1257 C C . LYS A 1 164 ? -16.228 -1.278 -3.209 1.00 89.94 164 LYS A C 1
ATOM 1259 O O . LYS A 1 164 ? -15.284 -1.900 -3.683 1.00 89.94 164 LYS A O 1
ATOM 1264 N N . THR A 1 165 ? -16.282 0.053 -3.240 1.00 90.06 165 THR A N 1
ATOM 1265 C CA . THR A 1 165 ? -15.206 0.888 -3.794 1.00 90.06 165 THR A CA 1
ATOM 1266 C C . THR A 1 165 ? -13.947 0.818 -2.934 1.00 90.06 165 THR A C 1
ATOM 1268 O O . THR A 1 165 ? -12.853 0.637 -3.462 1.00 90.06 165 THR A O 1
ATOM 1271 N N . GLN A 1 166 ? -14.100 0.890 -1.610 1.00 92.69 166 GLN A N 1
ATOM 1272 C CA . GLN A 1 166 ? -12.985 0.735 -0.676 1.00 92.69 166 GLN A CA 1
ATOM 1273 C C . GLN A 1 166 ? -12.398 -0.675 -0.710 1.00 92.69 166 GLN A C 1
ATOM 1275 O O . GLN A 1 166 ? -11.191 -0.803 -0.618 1.00 92.69 166 GLN A O 1
ATOM 1280 N N . GLN A 1 167 ? -13.202 -1.725 -0.897 1.00 93.38 167 GLN A N 1
ATOM 1281 C CA . GLN A 1 167 ? -12.703 -3.097 -1.035 1.00 93.38 167 GLN A CA 1
ATOM 1282 C C . GLN A 1 167 ? -11.815 -3.248 -2.275 1.00 93.38 167 GLN A C 1
ATOM 1284 O O . GLN A 1 167 ? -10.753 -3.855 -2.197 1.00 93.38 167 GLN A O 1
ATOM 1289 N N . LYS A 1 168 ? -12.201 -2.648 -3.410 1.00 92.88 168 LYS A N 1
ATOM 1290 C CA . LYS A 1 168 ? -11.359 -2.633 -4.618 1.00 92.88 168 LYS A CA 1
ATOM 1291 C C . LYS A 1 168 ? -10.041 -1.896 -4.384 1.00 92.88 168 LYS A C 1
ATOM 1293 O O . LYS A 1 168 ? -8.987 -2.391 -4.768 1.00 92.88 168 LYS A O 1
ATOM 1298 N N . ALA A 1 169 ? -10.096 -0.725 -3.750 1.00 94.12 169 ALA A N 1
ATOM 1299 C CA . ALA A 1 169 ? -8.896 0.036 -3.414 1.00 94.12 169 ALA A CA 1
ATOM 1300 C C . ALA A 1 169 ? -8.015 -0.714 -2.398 1.00 94.12 169 ALA A C 1
ATOM 1302 O O . ALA A 1 169 ? -6.804 -0.769 -2.573 1.00 94.12 169 ALA A O 1
ATOM 1303 N N . ALA A 1 170 ? -8.613 -1.351 -1.392 1.00 95.00 170 ALA A N 1
ATOM 1304 C CA . ALA A 1 170 ? -7.919 -2.164 -0.400 1.00 95.00 170 ALA A CA 1
ATOM 1305 C C . ALA A 1 170 ? -7.221 -3.370 -1.037 1.00 95.00 170 ALA A C 1
ATOM 1307 O O . ALA A 1 170 ? -6.084 -3.660 -0.690 1.00 95.00 170 ALA A O 1
ATOM 1308 N N . GLU A 1 171 ? -7.850 -4.023 -2.015 1.00 94.44 171 GLU A N 1
ATOM 1309 C CA . GLU A 1 171 ? -7.229 -5.115 -2.772 1.00 94.44 171 GLU A CA 1
ATOM 1310 C C . GLU A 1 171 ? -6.000 -4.633 -3.556 1.00 94.44 171 GLU A C 1
ATOM 1312 O O . GLU A 1 171 ? -4.943 -5.261 -3.513 1.00 94.44 171 GLU A O 1
ATOM 1317 N N . ILE A 1 172 ? -6.107 -3.497 -4.253 1.00 92.50 172 ILE A N 1
ATOM 1318 C CA . ILE A 1 172 ? -4.971 -2.907 -4.980 1.00 92.50 172 ILE A CA 1
ATOM 1319 C C . ILE A 1 172 ? -3.858 -2.536 -3.993 1.00 92.50 172 ILE A C 1
ATOM 1321 O O . ILE A 1 172 ? -2.700 -2.887 -4.208 1.00 92.50 172 ILE A O 1
ATOM 1325 N N . PHE A 1 173 ? -4.214 -1.890 -2.884 1.00 94.31 173 PHE A N 1
ATOM 1326 C CA . PHE A 1 173 ? -3.283 -1.522 -1.824 1.00 94.31 173 PHE A CA 1
ATOM 1327 C C . PHE A 1 173 ? -2.578 -2.741 -1.223 1.00 94.31 173 PHE A C 1
ATOM 1329 O O . PHE A 1 173 ? -1.367 -2.701 -1.016 1.00 94.31 173 PHE A O 1
ATOM 1336 N N . ALA A 1 174 ? -3.301 -3.836 -0.982 1.00 93.06 174 ALA A N 1
ATOM 1337 C CA . ALA A 1 174 ? -2.745 -5.077 -0.456 1.00 93.06 174 ALA A CA 1
ATOM 1338 C C . ALA A 1 174 ? -1.731 -5.696 -1.428 1.00 93.06 174 ALA A C 1
ATOM 1340 O O . ALA A 1 174 ? -0.636 -6.076 -1.011 1.00 93.06 174 ALA A O 1
ATOM 1341 N N . LYS A 1 175 ? -2.049 -5.721 -2.731 1.00 90.69 175 LYS A N 1
ATOM 1342 C CA . LYS A 1 175 ? -1.121 -6.188 -3.775 1.00 90.69 175 LYS A CA 1
ATOM 1343 C C . LYS A 1 175 ? 0.132 -5.327 -3.860 1.00 90.69 175 LYS A C 1
ATOM 1345 O O . LYS A 1 175 ? 1.226 -5.863 -3.981 1.00 90.69 175 LYS A O 1
ATOM 1350 N N . MET A 1 176 ? -0.017 -4.008 -3.763 1.00 89.94 176 MET A N 1
ATOM 1351 C CA . MET A 1 176 ? 1.122 -3.090 -3.754 1.00 89.94 176 MET A CA 1
ATOM 1352 C C . MET A 1 176 ? 1.966 -3.245 -2.480 1.00 89.94 176 MET A C 1
ATOM 1354 O O . MET A 1 176 ? 3.190 -3.204 -2.544 1.00 89.94 176 MET A O 1
ATOM 1358 N N . SER A 1 177 ? 1.325 -3.431 -1.323 1.00 87.81 177 SER A N 1
ATOM 1359 C CA . SER A 1 177 ? 1.988 -3.557 -0.015 1.00 87.81 177 SER A CA 1
ATOM 1360 C C . SER A 1 177 ? 2.781 -4.849 0.124 1.00 87.81 177 SER A C 1
ATOM 1362 O O . SER A 1 177 ? 3.838 -4.837 0.749 1.00 87.81 177 SER A O 1
ATOM 1364 N N . GLY A 1 178 ? 2.298 -5.933 -0.486 1.00 83.50 178 GLY A N 1
ATOM 1365 C CA . GLY A 1 178 ? 3.010 -7.207 -0.576 1.00 83.50 178 GLY A CA 1
ATOM 1366 C C . GLY A 1 178 ? 3.990 -7.305 -1.749 1.00 83.50 178 GLY A C 1
ATOM 1367 O O . GLY A 1 178 ? 4.600 -8.357 -1.920 1.00 83.50 178 GLY A O 1
ATOM 1368 N N . ALA A 1 179 ? 4.127 -6.260 -2.574 1.00 80.56 179 ALA A N 1
ATOM 1369 C CA . ALA A 1 179 ? 5.058 -6.273 -3.695 1.00 80.56 179 ALA A CA 1
ATOM 1370 C C . ALA A 1 179 ? 6.512 -6.250 -3.205 1.00 80.56 179 ALA A C 1
ATOM 1372 O O . ALA A 1 179 ? 6.837 -5.618 -2.196 1.00 80.56 179 ALA A O 1
ATOM 1373 N N . TYR A 1 180 ? 7.386 -6.924 -3.954 1.00 69.12 180 TYR A N 1
ATOM 1374 C CA . TYR A 1 180 ? 8.823 -6.910 -3.711 1.00 69.12 180 TYR A CA 1
ATOM 1375 C C . TYR A 1 180 ? 9.357 -5.471 -3.776 1.00 69.12 180 TYR A C 1
ATOM 1377 O O . TYR A 1 180 ? 8.985 -4.709 -4.674 1.00 69.12 180 TYR A O 1
ATOM 1385 N N . SER A 1 181 ? 10.198 -5.101 -2.808 1.00 67.19 181 SER A N 1
ATOM 1386 C CA . SER A 1 181 ? 10.927 -3.834 -2.844 1.00 67.19 181 SER A CA 1
ATOM 1387 C C . SER A 1 181 ? 12.239 -4.061 -3.572 1.00 67.19 181 SER A C 1
ATOM 1389 O O . SER A 1 181 ? 12.993 -4.950 -3.176 1.00 67.19 181 SER A O 1
ATOM 1391 N N . LEU A 1 182 ? 12.492 -3.248 -4.597 1.00 55.09 182 LEU A N 1
ATOM 1392 C CA . LEU A 1 182 ? 13.859 -2.981 -5.046 1.00 55.09 182 LEU A CA 1
ATOM 1393 C C . LEU A 1 182 ? 14.600 -2.208 -3.954 1.00 55.09 182 LEU A C 1
ATOM 1395 O O . LEU A 1 182 ? 13.885 -1.511 -3.188 1.00 55.09 182 LEU A O 1
#

Secondary structure (DSSP, 8-state):
----------SHHHHHHHHHHHHHHHHHHHHHHHHHHHHHHHHHHHHT----------PPPPPEE-TTS-EEE-----------B-TT--HHHHHHHHHHHTTT-----TT--HHHHHHHHHHSHHHHHHHHTT-SS-TT--HHHHHHHHHHHHHH-TT----HHHHHHHHHHHHHHTSPB-

Radius of gyration: 32.95 Å; chains: 1; bounding box: 107×82×61 Å